Protein AF-A0A925ZEV7-F1 (afdb_monomer_lite)

Radius of gyration: 26.83 Å; chains: 1; bounding box: 79×44×38 Å

Sequence (111 aa):
MKKSLIVFIAAILIGISIFTVTTYNKSTSKANLVIKNTNKSNTPVNKSEEVKPNSIKTKAIDFKLKDLDGKEVSLSELKGKKVFLNFWATWCPPCRSEMPEIETLFQETKD

pLDDT: mean 79.68, std 19.59, range [37.03, 98.06]

Structure (mmCIF, N/CA/C/O backbone):
data_AF-A0A925ZEV7-F1
#
_entry.id   AF-A0A925ZEV7-F1
#
loop_
_atom_site.group_PDB
_atom_site.id
_atom_site.type_symbol
_atom_site.label_atom_id
_atom_site.label_alt_id
_atom_site.label_comp_id
_atom_site.label_asym_id
_atom_site.label_entity_id
_atom_site.label_seq_id
_atom_site.pdbx_PDB_ins_code
_atom_site.Cartn_x
_atom_site.Cartn_y
_atom_site.Cartn_z
_atom_site.occupancy
_atom_site.B_iso_or_equiv
_atom_site.auth_seq_id
_atom_site.auth_comp_id
_atom_site.auth_asym_id
_atom_site.auth_atom_id
_atom_site.pdbx_PDB_model_num
ATOM 1 N N . MET A 1 1 ? 60.946 -5.550 -19.070 1.00 62.16 1 MET A N 1
ATOM 2 C CA . MET A 1 1 ? 60.392 -5.501 -17.694 1.00 62.16 1 MET A CA 1
ATOM 3 C C . MET A 1 1 ? 58.998 -4.865 -17.630 1.00 62.16 1 MET A C 1
ATOM 5 O O . MET A 1 1 ? 58.078 -5.541 -17.200 1.00 62.16 1 MET A O 1
ATOM 9 N N . LYS A 1 2 ? 58.781 -3.641 -18.142 1.00 70.06 2 LYS A N 1
ATOM 10 C CA . LYS A 1 2 ? 57.471 -2.943 -18.093 1.00 70.06 2 LYS A CA 1
ATOM 11 C C . LYS A 1 2 ? 56.315 -3.652 -18.831 1.00 70.06 2 LYS A C 1
ATOM 13 O O . LYS A 1 2 ? 55.196 -3.655 -18.344 1.00 70.06 2 LYS A O 1
ATOM 18 N N . LYS A 1 3 ? 56.590 -4.306 -19.969 1.00 71.50 3 LYS A N 1
ATOM 19 C CA . LYS A 1 3 ? 55.573 -5.050 -20.744 1.00 71.50 3 LYS A CA 1
ATOM 20 C C . LYS A 1 3 ? 55.051 -6.293 -20.010 1.00 71.50 3 LYS A C 1
ATOM 22 O O . LYS A 1 3 ? 53.861 -6.558 -20.050 1.00 71.50 3 LYS A O 1
ATOM 27 N N . SER A 1 4 ? 55.928 -6.998 -19.290 1.00 73.88 4 SER A N 1
ATOM 28 C CA . SER A 1 4 ? 55.535 -8.148 -18.464 1.00 73.88 4 SER A CA 1
ATOM 29 C C . SER A 1 4 ? 54.655 -7.699 -17.290 1.00 73.88 4 SER A C 1
ATOM 31 O O . SER A 1 4 ? 53.609 -8.284 -17.044 1.00 73.88 4 SER A O 1
ATOM 33 N N . LEU A 1 5 ? 54.995 -6.567 -16.655 1.00 84.50 5 LEU A N 1
ATOM 34 C CA . LEU A 1 5 ? 54.198 -5.978 -15.573 1.00 84.50 5 LEU A CA 1
ATOM 35 C C . LEU A 1 5 ? 52.767 -5.607 -16.014 1.00 84.50 5 LEU A C 1
ATOM 37 O O . LEU A 1 5 ? 51.818 -5.873 -15.287 1.00 84.50 5 LEU A O 1
ATOM 41 N N . ILE A 1 6 ? 52.599 -5.049 -17.218 1.00 87.19 6 ILE A N 1
ATOM 42 C CA . ILE A 1 6 ? 51.275 -4.705 -17.769 1.00 87.19 6 ILE A CA 1
ATOM 43 C C . ILE A 1 6 ? 50.433 -5.966 -18.019 1.00 87.19 6 ILE A C 1
ATOM 45 O O . ILE A 1 6 ? 49.242 -5.975 -17.716 1.00 87.19 6 ILE A O 1
ATOM 49 N N . VAL A 1 7 ? 51.050 -7.044 -18.514 1.00 87.88 7 VAL A N 1
ATOM 50 C CA . VAL A 1 7 ? 50.363 -8.326 -18.743 1.00 87.88 7 VAL A CA 1
ATOM 51 C C . VAL A 1 7 ? 49.89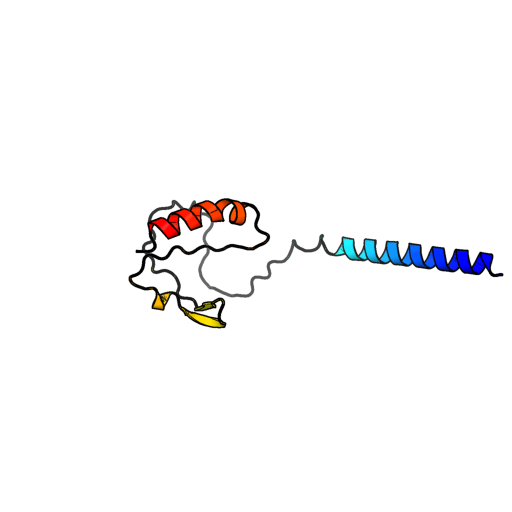7 -8.947 -17.423 1.00 87.88 7 VAL A C 1
ATOM 53 O O . VAL A 1 7 ? 48.764 -9.418 -17.341 1.00 87.88 7 VAL A O 1
ATOM 56 N N . PHE A 1 8 ? 50.712 -8.877 -16.367 1.00 92.19 8 PHE A N 1
ATOM 57 C CA . PHE A 1 8 ? 50.312 -9.351 -15.038 1.00 92.19 8 PHE A CA 1
ATOM 58 C C . PHE A 1 8 ? 49.166 -8.527 -14.436 1.00 92.19 8 PHE A C 1
ATOM 60 O O . PHE A 1 8 ? 48.220 -9.107 -13.909 1.00 92.19 8 PHE A O 1
ATOM 67 N N . ILE A 1 9 ? 49.195 -7.196 -14.555 1.00 90.88 9 ILE A N 1
ATOM 68 C CA . ILE A 1 9 ? 48.114 -6.329 -14.051 1.00 90.88 9 ILE A CA 1
ATOM 69 C C . ILE A 1 9 ? 46.801 -6.601 -14.799 1.00 90.88 9 ILE A C 1
ATOM 71 O O . ILE A 1 9 ? 45.752 -6.729 -14.168 1.00 90.88 9 ILE A O 1
ATOM 75 N N . ALA A 1 10 ? 46.848 -6.756 -16.126 1.00 91.00 10 ALA A N 1
ATOM 76 C CA . ALA A 1 10 ? 45.668 -7.086 -16.922 1.00 91.00 10 ALA A CA 1
ATOM 77 C C . ALA A 1 10 ? 45.079 -8.455 -16.538 1.00 91.00 10 ALA A C 1
ATOM 79 O O . ALA A 1 10 ? 43.868 -8.573 -16.362 1.00 91.00 10 ALA A O 1
ATOM 80 N N . ALA A 1 11 ? 45.923 -9.471 -16.330 1.00 92.31 11 ALA A N 1
ATOM 81 C CA . ALA A 1 11 ? 45.480 -10.795 -15.894 1.00 92.31 11 ALA A CA 1
ATOM 82 C C . ALA A 1 11 ? 44.826 -10.769 -14.501 1.00 92.31 11 ALA A C 1
ATOM 84 O O . ALA A 1 11 ? 43.809 -11.429 -14.287 1.00 92.31 11 ALA A O 1
ATOM 85 N N . ILE A 1 12 ? 45.360 -9.966 -13.573 1.00 93.88 12 ILE A N 1
ATOM 86 C CA . ILE A 1 12 ? 44.786 -9.789 -12.232 1.00 93.88 12 ILE A CA 1
ATOM 87 C C . ILE A 1 12 ? 43.414 -9.106 -12.311 1.00 93.88 12 ILE A C 1
ATOM 89 O O . ILE A 1 12 ? 42.472 -9.570 -11.675 1.00 93.88 12 ILE A O 1
ATOM 93 N N . LEU A 1 13 ? 43.258 -8.056 -13.124 1.00 93.50 13 LEU A N 1
ATOM 94 C CA . LEU A 1 13 ? 41.972 -7.362 -13.285 1.00 93.50 13 LEU A CA 1
ATOM 95 C C . LEU A 1 13 ? 40.900 -8.254 -13.925 1.00 93.50 13 LEU A C 1
ATOM 97 O O . LEU A 1 13 ? 39.752 -8.258 -13.478 1.00 93.50 13 LEU A O 1
ATOM 101 N N . ILE A 1 14 ? 41.277 -9.049 -14.928 1.00 94.25 14 ILE A N 1
ATOM 102 C CA . ILE A 1 14 ? 40.381 -10.029 -15.555 1.00 94.25 14 ILE A CA 1
ATOM 103 C C . ILE A 1 14 ? 39.991 -11.111 -14.537 1.00 94.25 14 ILE A C 1
ATOM 105 O O . ILE A 1 14 ? 38.813 -11.441 -14.418 1.00 94.25 14 ILE A O 1
ATOM 109 N N . GLY A 1 15 ? 40.946 -11.607 -13.746 1.00 92.19 15 GLY A N 1
ATOM 110 C CA . GLY A 1 15 ? 40.695 -12.586 -12.688 1.00 92.19 15 GLY A CA 1
ATOM 111 C C . GLY A 1 15 ? 39.761 -12.069 -11.592 1.00 92.19 15 GLY A C 1
ATOM 112 O O . GLY A 1 15 ? 38.834 -12.775 -11.204 1.00 92.19 15 GLY A O 1
ATOM 113 N N . ILE A 1 16 ? 39.946 -10.825 -11.136 1.00 91.94 16 ILE A N 1
ATOM 114 C CA . ILE A 1 16 ? 39.071 -10.188 -10.140 1.00 91.94 16 ILE A CA 1
ATOM 115 C C . ILE A 1 16 ? 37.659 -10.009 -10.705 1.00 91.94 16 ILE A C 1
ATOM 117 O O . ILE A 1 16 ? 36.701 -10.335 -10.014 1.00 91.94 16 ILE A O 1
ATOM 121 N N . SER A 1 17 ? 37.517 -9.563 -11.957 1.00 87.12 17 SER A N 1
ATOM 122 C CA . SER A 1 17 ? 36.210 -9.417 -12.616 1.00 87.12 17 SER A CA 1
ATOM 123 C C . SER A 1 17 ? 35.476 -10.758 -12.751 1.00 87.12 17 SER A C 1
ATOM 125 O O . SER A 1 17 ? 34.299 -10.875 -12.419 1.00 87.12 17 SER A O 1
ATOM 127 N N . ILE A 1 18 ? 36.180 -11.819 -13.154 1.00 88.44 18 ILE A N 1
ATOM 128 C CA . ILE A 1 18 ? 35.601 -13.167 -13.232 1.00 88.44 18 ILE A CA 1
ATOM 129 C C . ILE A 1 18 ? 35.229 -13.674 -11.831 1.00 88.44 18 ILE A C 1
ATOM 131 O O . ILE A 1 18 ? 34.159 -14.255 -11.645 1.00 88.44 18 ILE A O 1
ATOM 135 N N . PHE A 1 19 ? 36.069 -13.439 -10.823 1.00 89.06 19 PHE A N 1
ATOM 136 C CA . PHE A 1 19 ? 35.806 -13.857 -9.446 1.00 89.06 19 PHE A CA 1
ATOM 137 C C . PHE A 1 19 ? 34.605 -13.124 -8.833 1.00 89.06 19 PHE A C 1
ATOM 139 O O . PHE A 1 19 ? 33.751 -13.754 -8.210 1.00 89.06 19 PHE A O 1
ATOM 146 N N . THR A 1 20 ? 34.474 -11.813 -9.041 1.00 84.12 20 THR A N 1
ATOM 147 C CA . THR A 1 20 ? 33.316 -11.052 -8.551 1.00 84.12 20 THR A CA 1
ATOM 148 C C . THR A 1 20 ? 32.040 -11.465 -9.272 1.00 84.12 20 THR A C 1
ATOM 150 O O . THR A 1 20 ? 31.047 -11.706 -8.599 1.00 84.12 20 THR A O 1
ATOM 153 N N . VAL A 1 21 ? 32.058 -11.659 -10.595 1.00 82.69 21 VAL A N 1
ATOM 154 C CA . VAL A 1 21 ? 30.884 -12.115 -11.366 1.00 82.69 21 VAL A CA 1
ATOM 155 C C . VAL A 1 21 ? 30.458 -13.536 -10.974 1.00 82.69 21 VAL A C 1
ATOM 157 O O . VAL A 1 21 ? 29.271 -13.795 -10.773 1.00 82.69 21 VAL A O 1
ATOM 160 N N . THR A 1 22 ? 31.405 -14.463 -10.810 1.00 79.19 22 THR A N 1
ATOM 161 C CA . THR A 1 22 ? 31.105 -15.852 -10.405 1.00 79.19 22 THR A CA 1
ATOM 162 C C . THR A 1 22 ? 30.601 -15.950 -8.964 1.00 79.19 22 THR A C 1
ATOM 164 O O . THR A 1 22 ? 29.712 -16.757 -8.682 1.00 79.19 22 THR A O 1
ATOM 167 N N . THR A 1 23 ? 31.108 -15.118 -8.050 1.00 78.69 23 THR A N 1
ATOM 168 C CA . THR A 1 23 ? 30.607 -15.049 -6.666 1.00 78.69 23 THR A CA 1
ATOM 169 C C . THR A 1 23 ? 29.266 -14.321 -6.568 1.00 78.69 23 THR A C 1
ATOM 171 O O . THR A 1 23 ? 28.415 -14.761 -5.795 1.00 78.69 23 THR A O 1
ATOM 174 N N . TYR A 1 24 ? 29.015 -13.307 -7.404 1.00 73.31 24 TYR A N 1
ATOM 175 C CA . TYR A 1 24 ? 27.707 -12.649 -7.518 1.00 73.31 24 TYR A CA 1
ATOM 176 C C . TYR A 1 24 ? 26.620 -13.624 -7.983 1.00 73.31 24 TYR A C 1
ATOM 178 O O . TYR A 1 24 ? 25.568 -13.735 -7.352 1.00 73.31 24 TYR A O 1
ATOM 186 N N . ASN A 1 25 ? 26.888 -14.397 -9.042 1.00 63.62 25 ASN A N 1
ATOM 187 C CA . ASN A 1 25 ? 25.908 -15.340 -9.594 1.00 63.62 25 ASN A CA 1
ATOM 188 C C . ASN A 1 25 ? 25.601 -16.527 -8.665 1.00 63.62 25 ASN A C 1
ATOM 190 O O . ASN A 1 25 ? 24.577 -17.189 -8.821 1.00 63.62 25 ASN A O 1
ATOM 194 N N . LYS A 1 26 ? 26.450 -16.803 -7.667 1.00 52.41 26 LYS A N 1
ATOM 195 C CA . LYS A 1 26 ? 26.232 -17.891 -6.699 1.00 52.41 26 LYS A CA 1
ATOM 196 C C . LYS A 1 26 ? 25.131 -17.576 -5.670 1.00 52.41 26 LYS A C 1
ATOM 198 O O . LYS A 1 26 ? 24.685 -18.487 -4.971 1.00 52.41 26 LYS A O 1
ATOM 203 N N . SER A 1 27 ? 24.658 -16.327 -5.584 1.00 55.00 27 SER A N 1
ATOM 204 C CA . SER A 1 27 ? 23.714 -15.867 -4.550 1.00 55.00 27 SER A CA 1
ATOM 205 C C . SER A 1 27 ? 22.230 -15.853 -4.959 1.00 55.00 27 SER A C 1
ATOM 207 O O . SER A 1 27 ? 21.404 -15.338 -4.208 1.00 55.00 27 SER A O 1
ATOM 209 N N . THR A 1 28 ? 21.851 -16.443 -6.096 1.00 56.16 28 THR A N 1
ATOM 210 C CA . THR A 1 28 ? 20.438 -16.542 -6.530 1.00 56.16 28 THR A CA 1
ATOM 211 C C . THR A 1 28 ? 19.894 -17.976 -6.601 1.00 56.16 28 THR A C 1
ATOM 213 O O . THR A 1 28 ? 18.744 -18.170 -6.970 1.00 56.16 28 THR A O 1
ATOM 216 N N . SER A 1 29 ? 20.658 -18.997 -6.177 1.00 55.00 29 SER A N 1
ATOM 217 C CA . SER A 1 29 ? 20.226 -20.417 -6.209 1.00 55.00 29 SER A CA 1
ATOM 218 C C . SER A 1 29 ? 20.072 -21.101 -4.836 1.00 55.00 29 SER A C 1
ATOM 220 O O . SER A 1 29 ? 19.953 -22.321 -4.767 1.00 55.00 29 SER A O 1
ATOM 222 N N . LYS A 1 30 ? 20.042 -20.350 -3.723 1.00 51.59 30 LYS A N 1
ATOM 223 C CA . LYS A 1 30 ? 19.760 -20.889 -2.369 1.00 51.59 30 LYS A CA 1
ATOM 224 C C . LYS A 1 30 ? 18.551 -20.252 -1.670 1.00 51.59 30 LYS A C 1
ATOM 226 O O . LYS A 1 30 ? 18.488 -20.214 -0.448 1.00 51.59 30 LYS A O 1
ATOM 231 N N . ALA A 1 31 ? 17.566 -19.802 -2.441 1.00 55.62 31 ALA A N 1
ATOM 232 C CA . ALA A 1 31 ? 16.251 -19.424 -1.925 1.00 55.62 31 ALA A CA 1
ATOM 233 C C . ALA A 1 31 ? 15.186 -20.435 -2.380 1.00 55.62 31 ALA A C 1
ATOM 235 O O . ALA A 1 31 ? 14.217 -20.082 -3.035 1.00 55.62 31 ALA A O 1
ATOM 236 N N . ASN A 1 32 ? 15.408 -21.717 -2.090 1.00 54.84 32 ASN A N 1
ATOM 237 C CA . ASN A 1 32 ? 14.365 -22.735 -1.990 1.00 54.84 32 ASN A CA 1
ATOM 238 C C . ASN A 1 32 ? 14.954 -23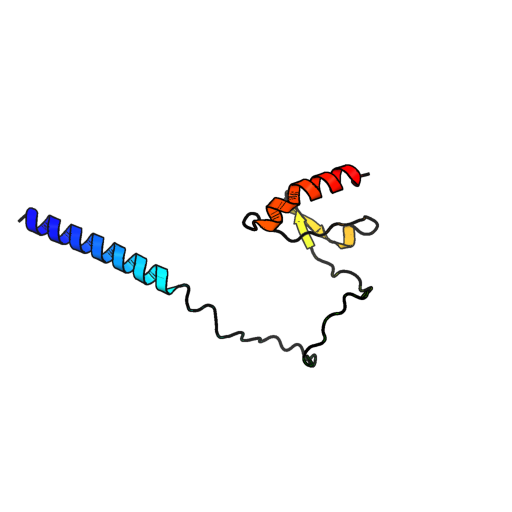.924 -1.228 1.00 54.84 32 ASN A C 1
ATOM 240 O O . ASN A 1 32 ? 16.057 -24.359 -1.542 1.00 54.84 32 ASN A O 1
ATOM 244 N N . LEU A 1 33 ? 14.204 -24.425 -0.243 1.00 53.53 33 LEU A N 1
ATOM 245 C CA . LEU A 1 33 ? 14.572 -25.373 0.823 1.00 53.53 33 LEU A CA 1
ATOM 246 C C . LEU A 1 33 ? 15.017 -24.706 2.135 1.00 53.53 33 LEU A C 1
ATOM 248 O O . LEU A 1 33 ? 16.193 -24.472 2.391 1.00 53.53 33 LEU A O 1
ATOM 252 N N . VAL A 1 34 ? 14.001 -24.463 2.968 1.00 47.53 34 VAL A N 1
ATOM 253 C CA . VAL A 1 34 ? 13.900 -24.663 4.429 1.00 47.53 34 VAL A CA 1
ATOM 254 C C . VAL A 1 34 ? 12.995 -23.560 4.990 1.00 47.53 34 VAL A C 1
ATOM 256 O O . VAL A 1 34 ? 13.431 -22.584 5.591 1.00 47.53 34 VAL A O 1
ATOM 259 N N . ILE A 1 35 ? 11.684 -23.746 4.814 1.00 47.22 35 ILE A N 1
ATOM 260 C CA . ILE A 1 35 ? 10.694 -23.198 5.743 1.00 47.22 35 ILE A CA 1
ATOM 261 C C . ILE A 1 35 ? 10.871 -23.987 7.051 1.00 47.22 35 ILE A C 1
ATOM 263 O O . ILE A 1 35 ? 10.277 -25.046 7.237 1.00 47.22 35 ILE A O 1
ATOM 267 N N . LYS A 1 36 ? 11.743 -23.523 7.954 1.00 53.47 36 LYS A N 1
ATOM 268 C CA . LYS A 1 36 ? 11.673 -23.901 9.373 1.00 53.47 36 LYS A CA 1
ATOM 269 C C . LYS A 1 36 ? 10.644 -22.979 10.023 1.00 53.47 36 LYS A C 1
ATOM 271 O O . LYS A 1 36 ? 10.985 -21.949 10.591 1.00 53.47 36 LYS A O 1
ATOM 276 N N . ASN A 1 37 ? 9.371 -23.353 9.914 1.00 47.91 37 ASN A N 1
ATOM 277 C CA . ASN A 1 37 ? 8.310 -22.771 10.729 1.00 47.91 37 ASN A CA 1
ATOM 278 C C . ASN A 1 37 ? 8.499 -23.227 12.181 1.00 47.91 37 ASN A C 1
ATOM 280 O O . ASN A 1 37 ? 7.983 -24.264 12.590 1.00 47.91 37 ASN A O 1
ATOM 284 N N . THR A 1 38 ? 9.224 -22.449 12.979 1.00 50.94 38 THR A N 1
ATOM 285 C CA . THR A 1 38 ? 9.115 -22.487 14.441 1.00 50.94 38 THR A CA 1
ATOM 286 C C . THR A 1 38 ? 8.269 -21.310 14.894 1.00 50.94 38 THR A C 1
ATOM 288 O O . THR A 1 38 ? 8.780 -20.330 15.415 1.00 50.94 38 THR A O 1
ATOM 291 N N . ASN A 1 39 ? 6.963 -21.422 14.673 1.00 48.81 39 ASN A N 1
ATOM 292 C CA . ASN A 1 39 ? 5.956 -20.832 15.541 1.00 48.81 39 ASN A CA 1
ATOM 293 C C . ASN A 1 39 ? 4.838 -21.859 15.655 1.00 48.81 39 ASN A C 1
ATOM 295 O O . ASN A 1 39 ? 4.039 -22.067 14.746 1.00 48.81 39 ASN A O 1
ATOM 299 N N . LYS A 1 40 ? 4.867 -22.553 16.788 1.00 47.59 40 LYS A N 1
ATOM 300 C CA . LYS A 1 40 ? 3.839 -23.446 17.301 1.00 47.59 40 LYS A CA 1
ATOM 301 C C . LYS A 1 40 ? 2.542 -22.648 17.481 1.00 47.59 40 LYS A C 1
ATOM 303 O O . LYS A 1 40 ? 2.233 -22.203 18.578 1.00 47.59 40 LYS A O 1
ATOM 308 N N . SER A 1 41 ? 1.797 -22.451 16.397 1.00 40.53 41 SER A N 1
ATOM 309 C CA . SER A 1 41 ? 0.354 -22.260 16.469 1.00 40.53 41 SER A CA 1
ATOM 310 C C . SER A 1 41 ? -0.248 -23.655 16.435 1.00 40.53 41 SER A C 1
ATOM 312 O O . SER A 1 41 ? -0.275 -24.308 15.393 1.00 40.53 41 SER A O 1
ATOM 314 N N . ASN A 1 42 ? -0.659 -24.154 17.598 1.00 46.69 42 ASN A N 1
ATOM 315 C CA . ASN A 1 42 ? -1.484 -25.351 17.680 1.00 46.69 42 ASN A CA 1
ATOM 316 C C . ASN A 1 42 ? -2.873 -24.998 17.134 1.00 46.69 42 ASN A C 1
ATOM 318 O O . ASN A 1 42 ? -3.795 -24.726 17.893 1.00 46.69 42 ASN A O 1
ATOM 322 N N . THR A 1 43 ? -3.002 -24.965 15.815 1.00 37.03 43 THR A N 1
ATOM 323 C CA . THR A 1 43 ? -4.287 -25.022 15.122 1.00 37.03 43 THR A CA 1
ATOM 324 C C . THR A 1 43 ? -4.142 -26.120 14.073 1.00 37.03 43 THR A C 1
ATOM 326 O O . THR A 1 43 ? -3.200 -26.056 13.280 1.00 37.03 43 THR A O 1
ATOM 329 N N . PRO A 1 44 ? -4.984 -27.168 14.081 1.00 39.84 44 PRO A N 1
ATOM 330 C CA . PRO A 1 44 ? -4.874 -28.250 13.116 1.00 39.84 44 PRO A CA 1
ATOM 331 C C . PRO A 1 44 ? -5.247 -27.700 11.736 1.00 39.84 44 PRO A C 1
ATOM 333 O O . PRO A 1 44 ? -6.418 -27.503 11.425 1.00 39.84 44 PRO A O 1
ATOM 336 N N . VAL A 1 45 ? -4.240 -27.405 10.913 1.00 38.69 45 VAL A N 1
ATOM 337 C CA . VAL A 1 45 ? -4.433 -27.045 9.506 1.00 38.69 45 VAL A CA 1
ATOM 338 C C . VAL A 1 45 ? -4.751 -28.332 8.749 1.00 38.69 45 VAL A C 1
ATOM 340 O O . VAL A 1 45 ? -3.859 -29.033 8.270 1.00 38.69 45 VAL A O 1
ATOM 343 N N . ASN A 1 46 ? -6.040 -28.664 8.678 1.00 47.38 46 ASN A N 1
ATOM 344 C CA . ASN A 1 46 ? -6.547 -29.661 7.748 1.00 47.38 46 ASN A CA 1
ATOM 345 C C . ASN A 1 46 ? -6.578 -29.060 6.336 1.00 47.38 46 ASN A C 1
ATOM 347 O O . ASN A 1 46 ? -7.303 -28.118 6.042 1.00 47.38 46 ASN A O 1
ATOM 351 N N . LYS A 1 47 ? -5.702 -29.619 5.503 1.00 50.97 47 LYS A N 1
ATOM 352 C CA . LYS A 1 47 ? -5.735 -29.772 4.043 1.00 50.97 47 LYS A CA 1
ATOM 353 C C . LYS A 1 47 ? -6.947 -29.157 3.304 1.00 50.97 47 LYS A C 1
ATOM 355 O O . LYS A 1 47 ? -8.039 -29.702 3.355 1.00 50.97 47 LYS A O 1
ATOM 360 N N . SER A 1 48 ? -6.651 -28.106 2.529 1.00 65.81 48 SER A N 1
ATOM 361 C CA . SER A 1 48 ? -7.338 -27.642 1.307 1.00 65.81 48 SER A CA 1
ATOM 362 C C . SER A 1 48 ? -8.870 -27.592 1.326 1.00 65.81 48 SER A C 1
ATOM 364 O O . SER A 1 48 ? -9.528 -28.553 0.934 1.00 65.81 48 SER A O 1
ATOM 366 N N . GLU A 1 49 ? -9.404 -26.403 1.601 1.00 50.69 49 GLU A N 1
ATOM 367 C CA . GLU A 1 49 ? -10.705 -25.980 1.087 1.00 50.69 49 GLU A CA 1
ATOM 368 C C . GLU A 1 49 ? -10.491 -24.815 0.117 1.00 50.69 49 GLU A C 1
ATOM 370 O O . GLU A 1 49 ? -9.837 -23.817 0.424 1.00 50.69 49 GLU A O 1
ATOM 375 N N . GLU A 1 50 ? -11.011 -24.991 -1.091 1.00 47.47 50 GLU A N 1
ATOM 376 C CA . GLU A 1 50 ? -11.218 -23.952 -2.087 1.00 47.47 50 GLU A CA 1
ATOM 377 C C . GLU A 1 50 ? -12.003 -22.807 -1.429 1.00 47.47 50 GLU A C 1
ATOM 379 O O . GLU A 1 50 ? -13.172 -22.964 -1.068 1.00 47.47 50 GLU A O 1
ATOM 384 N N . VAL A 1 51 ? -11.340 -21.670 -1.193 1.00 53.56 51 VAL A N 1
ATOM 385 C CA . VAL A 1 51 ? -11.953 -20.506 -0.543 1.00 53.56 51 VAL A CA 1
ATOM 386 C C . VAL A 1 51 ? -12.997 -19.931 -1.494 1.00 53.56 51 VAL A C 1
ATOM 388 O O . VAL A 1 51 ? -12.705 -19.077 -2.329 1.00 53.56 51 VAL A O 1
ATOM 391 N N . LYS A 1 52 ? -14.239 -20.404 -1.376 1.00 51.19 52 LYS A N 1
ATOM 392 C CA . LYS A 1 52 ? -15.393 -19.726 -1.964 1.00 51.19 52 LYS A CA 1
ATOM 393 C C . LYS A 1 52 ? -15.424 -18.313 -1.373 1.00 51.19 52 LYS A C 1
ATOM 395 O O . LYS A 1 52 ? -15.427 -18.192 -0.145 1.00 51.19 52 LYS A O 1
ATOM 400 N N . PRO A 1 53 ? -15.454 -17.248 -2.191 1.00 55.47 53 PRO A N 1
ATOM 401 C CA . PRO A 1 53 ? -15.447 -15.868 -1.718 1.00 55.47 53 PRO A CA 1
ATOM 402 C C . PRO A 1 53 ? -16.839 -15.503 -1.186 1.00 55.47 53 PRO A C 1
ATOM 404 O O . PRO A 1 53 ? -17.512 -14.626 -1.710 1.00 55.47 53 PRO A O 1
ATOM 407 N N . ASN A 1 54 ? -17.320 -16.219 -0.172 1.00 55.28 54 ASN A N 1
ATOM 408 C CA . ASN A 1 54 ? -18.593 -15.945 0.467 1.00 55.28 54 ASN A CA 1
ATOM 409 C C . ASN A 1 54 ? -18.352 -15.443 1.892 1.00 55.28 54 ASN A C 1
ATOM 411 O O . ASN A 1 54 ? -18.236 -16.207 2.847 1.00 55.28 54 ASN A O 1
ATOM 415 N N . SER A 1 55 ? -18.260 -14.115 1.981 1.00 59.09 55 SER A N 1
ATOM 416 C CA . SER A 1 55 ? -18.724 -13.294 3.104 1.00 59.09 55 SER A CA 1
ATOM 417 C C . SER A 1 55 ? -18.351 -13.762 4.512 1.00 59.09 55 SER A C 1
ATOM 419 O O . SER A 1 55 ? -19.213 -13.941 5.375 1.00 59.09 55 SER A O 1
ATOM 421 N N . ILE A 1 56 ? -17.058 -13.855 4.795 1.00 62.41 56 ILE A N 1
ATOM 422 C CA . ILE A 1 56 ? -16.598 -13.781 6.179 1.00 62.41 56 ILE A CA 1
ATOM 423 C C . ILE A 1 56 ? -16.782 -12.318 6.626 1.00 62.41 56 ILE A C 1
ATOM 425 O O . ILE A 1 56 ? -15.940 -11.463 6.357 1.00 62.41 56 ILE A O 1
ATOM 429 N N . LYS A 1 57 ? -17.914 -12.001 7.280 1.00 70.12 57 LYS A N 1
ATOM 430 C CA . LYS A 1 57 ? -18.119 -10.728 8.005 1.00 70.12 57 LYS A CA 1
ATOM 431 C C . LYS A 1 57 ? -17.281 -10.728 9.286 1.00 70.12 57 LYS A C 1
ATOM 433 O O . LYS A 1 57 ? -17.809 -10.666 10.394 1.00 70.12 57 LYS A O 1
ATOM 438 N N . THR A 1 58 ? -15.970 -10.820 9.143 1.00 82.12 58 THR A N 1
ATOM 439 C CA . THR A 1 58 ? -15.047 -10.663 10.263 1.00 82.12 58 THR A CA 1
ATOM 440 C C . THR A 1 58 ? -14.461 -9.268 10.200 1.00 82.12 58 THR A C 1
ATOM 442 O O . THR A 1 58 ? -14.102 -8.766 9.137 1.00 82.12 58 THR A O 1
ATOM 445 N N . LYS A 1 59 ? -14.414 -8.616 11.3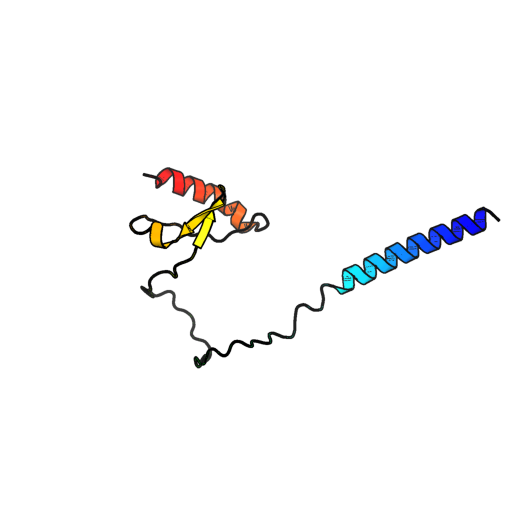62 1.00 87.12 59 LYS A N 1
ATOM 446 C CA . LYS A 1 59 ? -13.800 -7.301 11.514 1.00 87.12 59 LYS A CA 1
ATOM 447 C C . LYS A 1 59 ? -12.364 -7.349 10.978 1.00 87.12 59 LYS A C 1
ATOM 449 O O . LYS A 1 59 ? -11.618 -8.260 11.332 1.00 87.12 59 LYS A O 1
ATOM 454 N N . ALA A 1 60 ? -11.985 -6.359 10.170 1.00 90.31 60 ALA A N 1
ATOM 455 C CA . ALA A 1 60 ? -10.607 -6.207 9.719 1.00 90.31 60 ALA A CA 1
ATOM 456 C C . ALA A 1 60 ? -9.648 -6.119 10.920 1.00 90.31 60 ALA A C 1
ATOM 458 O O . ALA A 1 60 ? -9.976 -5.514 11.948 1.00 90.31 60 ALA A O 1
ATOM 459 N N . ILE A 1 61 ? -8.477 -6.745 10.784 1.00 93.50 61 ILE A N 1
ATOM 460 C CA . ILE A 1 61 ? -7.420 -6.702 11.797 1.00 93.50 61 ILE A CA 1
ATOM 461 C C . ILE A 1 61 ? -6.937 -5.259 11.924 1.00 93.50 61 ILE A C 1
ATOM 463 O O . ILE A 1 61 ? -6.675 -4.600 10.920 1.00 93.50 61 ILE A O 1
ATOM 467 N N . ASP A 1 62 ? -6.831 -4.780 13.161 1.00 95.81 62 ASP A N 1
ATOM 468 C CA . ASP A 1 62 ? -6.299 -3.449 13.424 1.00 95.81 62 ASP A CA 1
ATOM 469 C C . ASP A 1 62 ? -4.776 -3.453 13.291 1.00 95.81 62 ASP A C 1
ATOM 471 O O . ASP A 1 62 ? -4.102 -4.386 13.734 1.00 95.81 62 ASP A O 1
ATOM 475 N N . PHE A 1 63 ? -4.237 -2.403 12.689 1.00 95.62 63 PHE A N 1
ATOM 476 C CA . PHE A 1 63 ? -2.805 -2.212 12.509 1.00 95.62 63 PHE A CA 1
ATOM 477 C C . PHE A 1 63 ? -2.470 -0.728 12.600 1.00 95.62 63 PHE A C 1
ATOM 479 O O . PHE A 1 63 ? -3.340 0.129 12.439 1.00 95.62 63 PHE A O 1
ATOM 486 N N . LYS A 1 64 ? -1.193 -0.442 12.850 1.00 97.62 64 LYS A N 1
ATOM 487 C CA . LYS A 1 64 ? -0.646 0.910 12.925 1.00 97.62 64 LYS A CA 1
ATOM 488 C C . LYS A 1 64 ? 0.466 1.072 11.906 1.00 97.62 64 LYS A C 1
ATOM 490 O O . LYS A 1 64 ? 1.341 0.211 11.821 1.00 97.62 64 LYS A O 1
ATOM 495 N N . LEU A 1 65 ? 0.431 2.164 11.156 1.00 97.00 65 LEU A N 1
ATOM 496 C CA . LEU A 1 65 ? 1.463 2.534 10.192 1.00 97.00 65 LEU A CA 1
ATOM 497 C C . LEU A 1 65 ? 1.841 3.999 10.373 1.00 97.00 65 LEU A C 1
ATOM 499 O O . LEU A 1 65 ? 1.097 4.775 10.970 1.00 97.00 65 LEU A O 1
ATOM 503 N N . LYS A 1 66 ? 3.012 4.363 9.854 1.00 97.94 66 LYS A N 1
ATOM 504 C CA . LYS A 1 66 ? 3.399 5.764 9.712 1.00 97.94 66 LYS A CA 1
ATOM 505 C C . LYS A 1 66 ? 2.902 6.287 8.373 1.00 97.94 66 LYS A C 1
ATOM 507 O O . LYS A 1 66 ? 3.065 5.602 7.362 1.00 97.94 66 LYS A O 1
ATOM 512 N N . ASP A 1 67 ? 2.309 7.472 8.383 1.00 96.25 67 ASP A N 1
ATOM 513 C CA . ASP A 1 67 ? 2.009 8.210 7.160 1.00 96.25 67 ASP A CA 1
ATOM 514 C C . ASP A 1 67 ? 3.267 8.889 6.584 1.00 96.25 67 ASP A C 1
ATOM 516 O O . ASP A 1 67 ? 4.390 8.677 7.056 1.00 96.25 67 ASP A O 1
ATOM 520 N N . LEU A 1 68 ? 3.076 9.688 5.530 1.00 96.44 68 LEU A N 1
ATOM 521 C CA . LEU A 1 68 ? 4.162 10.391 4.842 1.00 96.44 68 LEU A CA 1
ATOM 522 C C . LEU A 1 68 ? 4.816 11.485 5.702 1.00 96.44 68 LEU A C 1
ATOM 524 O O . LEU A 1 68 ? 5.979 11.808 5.468 1.00 96.44 68 LEU 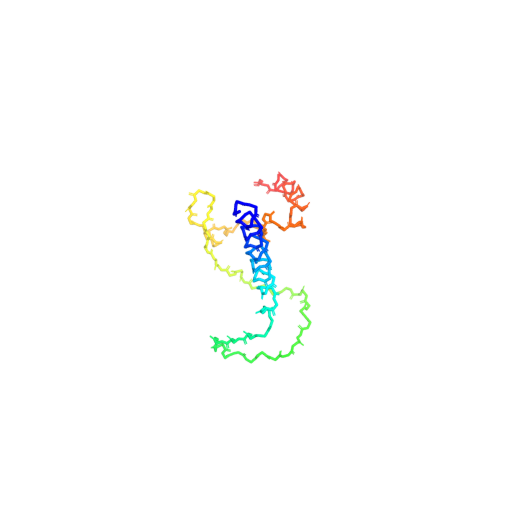A O 1
ATOM 528 N N . ASP A 1 69 ? 4.117 11.993 6.718 1.00 97.94 69 ASP A N 1
ATOM 529 C CA . ASP A 1 69 ? 4.622 12.989 7.670 1.00 97.94 69 ASP A CA 1
ATOM 530 C C . ASP A 1 69 ? 5.266 12.330 8.908 1.00 97.94 69 ASP A C 1
ATOM 532 O O . ASP A 1 69 ? 5.772 13.003 9.810 1.00 97.94 69 ASP A O 1
ATOM 53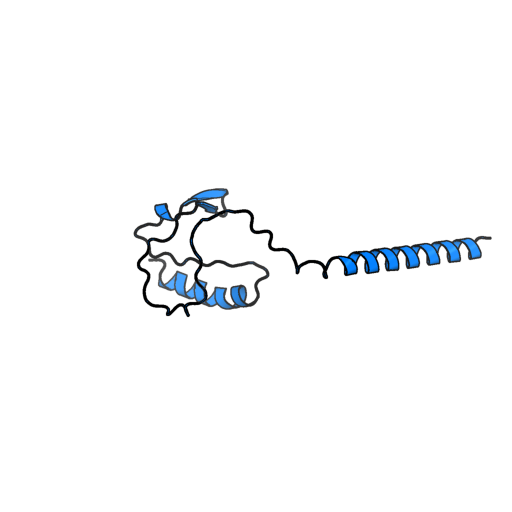6 N N . GLY A 1 70 ? 5.275 10.993 8.967 1.00 97.50 70 GLY A N 1
ATOM 537 C CA . GLY A 1 70 ? 5.832 10.209 10.065 1.00 97.50 70 GLY A CA 1
ATOM 538 C C . GLY A 1 70 ? 4.907 10.072 11.275 1.00 97.50 70 GLY A C 1
ATOM 539 O O . GLY A 1 70 ? 5.325 9.495 12.288 1.00 97.50 70 GLY A O 1
ATOM 540 N N . LYS A 1 71 ? 3.663 10.554 11.186 1.00 97.81 71 LYS A N 1
ATOM 541 C CA . LYS A 1 71 ? 2.649 10.396 12.229 1.00 97.81 71 LYS A CA 1
ATOM 542 C C . LYS A 1 71 ? 2.126 8.960 12.221 1.00 97.81 71 LYS A C 1
ATOM 544 O O . LYS A 1 71 ? 1.920 8.351 11.176 1.00 97.81 71 LYS A O 1
ATOM 549 N N . GLU A 1 72 ? 1.911 8.410 13.413 1.00 98.06 72 GLU A N 1
ATOM 550 C CA . GLU A 1 72 ? 1.287 7.097 13.572 1.00 98.06 72 GLU A CA 1
ATOM 551 C C . GLU A 1 72 ? -0.229 7.191 13.342 1.00 98.06 72 GLU A C 1
ATOM 553 O O . GLU A 1 72 ? -0.897 8.039 13.935 1.00 98.06 72 GLU A O 1
ATOM 558 N N . VAL A 1 73 ? -0.759 6.309 12.492 1.00 96.81 73 VAL A N 1
ATOM 559 C CA . VAL A 1 73 ? -2.183 6.198 12.153 1.00 96.81 73 VAL A CA 1
ATOM 560 C C . VAL A 1 73 ? -2.618 4.743 12.314 1.00 96.81 73 VAL A C 1
ATOM 562 O O . VAL A 1 73 ? -1.953 3.832 11.808 1.00 96.81 73 VAL A O 1
ATOM 565 N N . SER A 1 74 ? -3.735 4.509 13.007 1.00 97.50 74 SER A N 1
ATOM 566 C CA . SER A 1 74 ? -4.350 3.180 13.131 1.00 97.50 74 SER A CA 1
ATOM 567 C C . SER A 1 74 ? -5.569 2.994 12.224 1.00 97.50 74 SER A C 1
ATOM 569 O O . SER A 1 74 ? -6.305 3.940 11.942 1.00 97.50 74 SER A O 1
ATOM 571 N N . LEU A 1 75 ? -5.843 1.755 11.800 1.00 95.94 75 LEU A N 1
ATOM 572 C CA . LEU A 1 75 ? -7.056 1.449 11.028 1.00 95.94 75 LEU A CA 1
ATOM 573 C C . LEU A 1 75 ? -8.329 1.757 11.836 1.00 95.94 75 LEU A C 1
ATOM 575 O O . LEU A 1 75 ? -9.324 2.228 11.283 1.00 95.94 75 LEU A O 1
ATOM 579 N N . SER A 1 76 ? -8.308 1.525 13.151 1.00 95.94 76 SER A N 1
ATOM 580 C CA . SER A 1 76 ? -9.432 1.839 14.042 1.00 95.94 76 SER A CA 1
ATOM 581 C C . SER A 1 76 ? -9.823 3.322 14.071 1.00 95.94 76 SER A C 1
ATOM 583 O O . SER A 1 76 ? -11.000 3.604 14.304 1.00 95.94 76 SER A O 1
ATOM 585 N N . GLU A 1 77 ? -8.896 4.253 13.823 1.00 96.62 77 GLU A N 1
ATOM 586 C CA . GLU A 1 77 ? -9.188 5.696 13.734 1.00 96.62 77 GLU A CA 1
ATOM 587 C C . GLU A 1 77 ? -10.050 6.050 12.514 1.00 96.62 77 GLU A C 1
ATOM 589 O O . GLU A 1 77 ? -10.772 7.044 12.536 1.00 96.62 77 GLU A O 1
ATOM 594 N N . LEU A 1 78 ? -10.024 5.222 11.464 1.00 94.06 78 LEU A N 1
ATOM 595 C CA . LEU A 1 78 ? -10.770 5.440 10.219 1.00 94.06 78 LEU A CA 1
ATOM 596 C C . LEU A 1 78 ? -12.185 4.838 10.242 1.00 94.06 78 LEU A C 1
ATOM 598 O O . LEU A 1 78 ? -12.882 4.831 9.225 1.00 94.06 78 LEU A O 1
ATOM 602 N N . LYS A 1 79 ? -12.643 4.320 11.388 1.00 93.38 79 LYS A N 1
ATOM 603 C CA . LYS A 1 79 ? -13.995 3.757 11.510 1.00 93.38 79 LYS A CA 1
ATOM 604 C C . LYS A 1 79 ? -15.072 4.785 11.167 1.00 93.38 79 LYS A C 1
ATOM 606 O O . LYS A 1 79 ? -14.999 5.946 11.547 1.00 93.38 79 LYS A O 1
ATOM 611 N N . GLY A 1 80 ? -16.109 4.313 10.478 1.00 92.31 80 GLY A N 1
ATOM 612 C CA . GLY A 1 80 ? -17.203 5.156 9.991 1.00 92.31 80 GLY A CA 1
ATOM 613 C C . GLY A 1 80 ? -16.923 5.804 8.633 1.00 92.31 80 GLY A C 1
ATOM 614 O O . GLY A 1 80 ? -17.853 6.320 8.023 1.00 92.31 80 GLY A O 1
ATOM 615 N N . LYS A 1 81 ? -15.688 5.725 8.120 1.00 91.25 81 LYS A N 1
ATOM 616 C CA . LYS A 1 81 ? -15.344 6.113 6.748 1.00 91.25 81 LYS A CA 1
ATOM 617 C C . LYS A 1 81 ? -15.322 4.887 5.835 1.00 91.25 81 LYS A C 1
ATOM 619 O O . LYS A 1 81 ? -15.025 3.774 6.275 1.00 91.25 81 LYS A O 1
ATOM 624 N N . LYS A 1 82 ? -15.615 5.093 4.549 1.00 91.38 82 LYS A N 1
ATOM 625 C CA . LYS A 1 82 ? -15.299 4.106 3.509 1.00 91.38 82 LYS A CA 1
ATOM 626 C C . LYS A 1 82 ? -13.780 4.109 3.328 1.00 91.38 82 LYS A C 1
ATOM 628 O O . LYS A 1 82 ? -13.203 5.163 3.088 1.00 91.38 82 LYS A O 1
ATOM 633 N N . VAL A 1 83 ? -13.140 2.951 3.487 1.00 92.19 83 VAL A N 1
ATOM 634 C CA . VAL A 1 83 ? -11.680 2.812 3.387 1.00 92.19 83 VAL A CA 1
ATOM 635 C C . VAL A 1 83 ? -11.351 1.868 2.241 1.00 92.19 83 VAL A C 1
ATOM 637 O O . VAL A 1 83 ? -11.735 0.700 2.268 1.00 92.19 83 VAL A O 1
ATOM 640 N N . PHE A 1 84 ? -10.621 2.376 1.252 1.00 93.19 84 PHE A N 1
ATOM 641 C CA . PHE A 1 84 ? -9.997 1.569 0.212 1.00 93.19 84 PHE A CA 1
ATOM 642 C C . PHE A 1 84 ? -8.565 1.231 0.646 1.00 93.19 84 PHE A C 1
ATOM 644 O O . PHE A 1 84 ? -7.705 2.107 0.703 1.00 93.19 84 PHE A O 1
ATOM 651 N N . LEU A 1 85 ? -8.324 -0.027 1.024 1.00 92.94 85 LEU A N 1
ATOM 652 C CA . LEU A 1 85 ? -7.015 -0.495 1.482 1.00 92.94 85 LEU A CA 1
ATOM 653 C C . LEU A 1 85 ? -6.271 -1.172 0.331 1.00 92.94 85 LEU A C 1
ATOM 655 O O . LEU A 1 85 ? -6.681 -2.236 -0.128 1.00 92.94 85 LEU A O 1
ATOM 659 N N . ASN A 1 86 ? -5.161 -0.572 -0.090 1.00 93.75 86 ASN A N 1
ATOM 660 C CA . ASN A 1 86 ? -4.332 -1.069 -1.179 1.00 93.75 86 ASN A CA 1
ATOM 661 C C . ASN A 1 86 ? -2.902 -1.363 -0.697 1.00 93.75 86 ASN A C 1
ATOM 663 O O . ASN A 1 86 ? -2.247 -0.493 -0.121 1.00 93.75 86 ASN A O 1
ATOM 667 N N . PHE A 1 87 ? -2.404 -2.570 -0.967 1.00 94.50 87 PHE A N 1
ATOM 668 C CA . PHE A 1 87 ? -1.018 -2.961 -0.701 1.00 94.50 87 PHE A CA 1
ATOM 669 C C . PHE A 1 87 ? -0.236 -2.959 -2.012 1.00 94.50 87 PHE A C 1
ATOM 671 O O . PHE A 1 87 ? -0.489 -3.781 -2.889 1.00 94.50 87 PHE A O 1
ATOM 678 N N . TRP A 1 88 ? 0.731 -2.053 -2.145 1.00 96.50 88 TRP A N 1
ATOM 679 C CA . TRP A 1 88 ? 1.451 -1.842 -3.399 1.00 96.50 88 TRP A CA 1
ATOM 680 C C . TRP A 1 88 ? 2.932 -1.531 -3.168 1.00 96.50 88 TRP A C 1
ATOM 682 O O . TRP A 1 88 ? 3.380 -1.320 -2.041 1.00 96.50 88 TRP A O 1
ATOM 692 N N . ALA A 1 89 ? 3.701 -1.505 -4.257 1.00 96.25 89 ALA A N 1
ATOM 693 C CA . ALA A 1 89 ? 5.109 -1.131 -4.238 1.00 96.25 89 ALA A CA 1
ATOM 694 C C . ALA A 1 89 ? 5.504 -0.367 -5.507 1.00 96.25 89 ALA A C 1
ATOM 696 O O . ALA A 1 89 ? 4.957 -0.600 -6.585 1.00 96.25 89 ALA A O 1
ATOM 697 N N . THR A 1 90 ? 6.517 0.495 -5.406 1.00 95.62 90 THR A N 1
ATOM 698 C CA . THR A 1 90 ? 7.007 1.330 -6.522 1.00 95.62 90 THR A CA 1
ATOM 699 C C . THR A 1 90 ? 7.581 0.523 -7.687 1.00 95.62 90 THR A C 1
ATOM 701 O O . THR A 1 90 ? 7.564 0.972 -8.832 1.00 95.62 90 THR A O 1
ATOM 704 N N . TRP A 1 91 ? 8.072 -0.681 -7.412 1.00 96.62 91 TRP A N 1
ATOM 705 C CA . TRP A 1 91 ? 8.622 -1.603 -8.401 1.00 96.62 91 TRP A CA 1
ATOM 706 C C . TRP A 1 91 ? 7.591 -2.599 -8.938 1.00 96.62 91 TRP A C 1
ATOM 708 O O . TRP A 1 91 ? 7.946 -3.388 -9.805 1.00 96.62 91 TRP A O 1
ATOM 718 N N . CYS A 1 92 ? 6.344 -2.582 -8.452 1.00 97.25 92 CYS A N 1
ATOM 719 C CA . CYS A 1 92 ? 5.274 -3.471 -8.904 1.00 97.25 92 CYS A CA 1
ATOM 720 C C . CYS A 1 92 ? 4.632 -2.919 -10.192 1.00 97.25 92 CYS A C 1
ATOM 722 O O . CYS A 1 92 ? 3.881 -1.941 -10.116 1.00 97.25 92 CYS A O 1
ATOM 724 N N . PRO A 1 93 ? 4.873 -3.513 -11.379 1.00 96.50 93 PRO A N 1
ATOM 725 C CA . PRO A 1 93 ? 4.334 -2.981 -12.627 1.00 96.50 93 PRO A CA 1
ATOM 726 C C . PRO A 1 93 ? 2.797 -2.938 -12.699 1.00 96.50 93 PRO A C 1
ATOM 728 O O . PRO A 1 93 ? 2.301 -1.869 -13.054 1.00 96.50 93 PRO A O 1
ATOM 731 N N . PRO A 1 94 ? 2.041 -4.001 -12.332 1.00 96.38 94 PRO A N 1
ATOM 732 C CA . PRO A 1 94 ? 0.580 -3.951 -12.401 1.00 96.38 94 PRO A CA 1
ATOM 733 C C . PRO A 1 94 ? -0.005 -2.938 -11.410 1.00 96.38 94 PRO A C 1
ATOM 735 O O . PRO A 1 94 ? -0.893 -2.171 -11.763 1.00 96.38 94 PRO A O 1
ATOM 738 N N . CYS A 1 95 ? 0.580 -2.821 -10.213 1.00 97.31 95 CYS A N 1
ATOM 739 C CA . CYS A 1 95 ? 0.149 -1.825 -9.238 1.00 97.31 95 CYS A CA 1
ATOM 740 C C . CYS A 1 95 ? 0.236 -0.401 -9.809 1.00 97.31 95 CYS A C 1
ATOM 742 O O . CYS A 1 95 ? -0.669 0.399 -9.615 1.00 97.31 95 CYS A O 1
ATOM 744 N N . ARG A 1 96 ? 1.316 -0.073 -10.537 1.00 96.50 96 ARG A N 1
ATOM 745 C CA . ARG A 1 96 ? 1.465 1.251 -11.166 1.00 96.50 96 ARG A CA 1
ATOM 746 C C . ARG A 1 96 ? 0.469 1.486 -12.296 1.00 96.50 96 ARG A C 1
ATOM 748 O O . ARG A 1 96 ? 0.055 2.627 -12.467 1.00 96.50 96 ARG A O 1
ATOM 755 N N . SER A 1 97 ? 0.124 0.457 -13.074 1.00 97.38 97 SER A N 1
ATOM 756 C CA . SER A 1 97 ? -0.862 0.613 -14.151 1.00 97.38 97 SER A CA 1
ATOM 757 C C . SER A 1 97 ? -2.272 0.875 -13.626 1.00 97.38 97 SER A C 1
ATOM 759 O O . SER A 1 97 ? -3.041 1.515 -14.327 1.00 97.38 97 SER A O 1
ATOM 761 N N . GLU A 1 98 ? -2.589 0.446 -12.402 1.00 97.38 98 GLU A N 1
ATOM 762 C CA . GLU A 1 98 ? -3.904 0.644 -11.770 1.00 97.38 98 GLU A CA 1
ATOM 763 C C . GLU A 1 98 ? -4.056 2.015 -11.079 1.00 97.38 98 GLU A C 1
ATOM 765 O O . GLU A 1 98 ? -5.171 2.490 -10.871 1.00 97.38 98 GLU A O 1
ATOM 770 N N . MET A 1 99 ? -2.951 2.695 -10.739 1.00 96.69 99 MET A N 1
ATOM 771 C CA . MET A 1 99 ? -2.983 3.978 -10.012 1.00 96.69 99 MET A CA 1
ATOM 772 C C . MET A 1 99 ? -3.843 5.078 -10.668 1.00 96.69 99 MET A C 1
ATOM 774 O O . MET A 1 99 ? -4.541 5.767 -9.925 1.00 96.69 99 MET A O 1
ATOM 778 N N . PRO A 1 100 ? -3.843 5.275 -12.005 1.00 96.88 100 PRO A N 1
ATOM 779 C CA . PRO A 1 100 ? -4.661 6.318 -12.635 1.00 96.88 100 PRO A CA 1
ATOM 780 C C . PRO A 1 100 ? -6.169 6.127 -12.419 1.00 96.88 100 PRO A C 1
ATOM 782 O O . PRO A 1 100 ? -6.911 7.095 -12.245 1.00 96.88 100 PRO A O 1
ATOM 785 N N . GLU A 1 101 ? -6.625 4.877 -12.410 1.00 96.81 101 GLU A N 1
ATOM 786 C CA . GLU A 1 101 ? -8.032 4.543 -12.185 1.00 96.81 101 GLU A CA 1
ATOM 787 C C . GLU A 1 101 ? -8.407 4.728 -10.712 1.00 96.81 101 GLU A C 1
ATOM 789 O O . GLU A 1 101 ? -9.460 5.285 -10.405 1.00 96.81 101 GLU A O 1
ATOM 794 N N . ILE A 1 102 ? -7.514 4.344 -9.795 1.00 96.56 102 ILE A N 1
ATOM 795 C CA . ILE A 1 102 ? -7.692 4.568 -8.353 1.00 96.56 102 ILE A CA 1
ATOM 796 C C . ILE A 1 102 ? -7.773 6.067 -8.036 1.00 96.56 102 ILE A C 1
ATOM 798 O O . ILE A 1 102 ? -8.609 6.474 -7.231 1.00 96.56 102 ILE A O 1
ATOM 802 N N . GLU A 1 103 ? -6.943 6.895 -8.675 1.00 96.06 103 GLU A N 1
ATOM 803 C CA . GLU A 1 103 ? -7.001 8.354 -8.528 1.00 96.06 103 GLU A CA 1
ATOM 804 C C . GLU A 1 103 ? -8.349 8.904 -9.008 1.00 96.06 103 GLU A C 1
ATOM 806 O O . GLU A 1 103 ? -8.969 9.716 -8.324 1.00 96.06 103 GLU A O 1
ATOM 811 N N . THR A 1 104 ? -8.843 8.417 -10.147 1.00 96.75 104 THR A N 1
ATOM 812 C 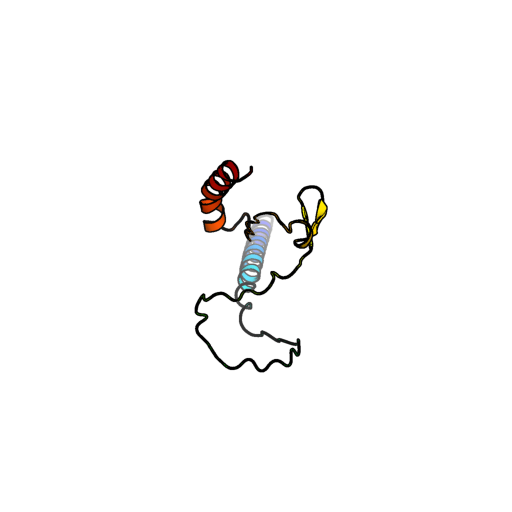CA . THR A 1 104 ? -10.159 8.809 -10.675 1.00 96.75 104 THR A CA 1
ATOM 813 C C . THR A 1 104 ? -11.270 8.460 -9.683 1.00 96.75 104 THR A C 1
ATOM 815 O O . THR A 1 104 ? -12.052 9.331 -9.303 1.00 96.75 104 THR A O 1
ATOM 818 N N . LEU A 1 105 ? -11.278 7.222 -9.175 1.00 94.69 105 LEU A N 1
ATOM 819 C CA . LEU A 1 105 ? -12.223 6.775 -8.151 1.00 94.69 105 LEU A CA 1
ATOM 820 C C . LEU A 1 105 ? -12.155 7.648 -6.892 1.00 94.69 105 LEU A C 1
ATOM 822 O O . LEU A 1 105 ? -13.187 7.980 -6.309 1.00 94.69 105 LEU A O 1
ATOM 826 N N . PHE A 1 106 ? -10.953 8.022 -6.454 1.00 94.50 106 PHE A N 1
ATOM 827 C CA . PHE A 1 106 ? -10.786 8.892 -5.296 1.00 94.50 106 PHE A CA 1
ATOM 828 C C . PHE A 1 106 ? -11.423 10.263 -5.533 1.00 94.50 106 PHE A C 1
ATOM 830 O O . PHE A 1 106 ? -12.182 10.731 -4.687 1.00 94.50 106 PHE A O 1
ATOM 837 N N . GLN A 1 107 ? -11.193 10.886 -6.690 1.00 95.94 107 GLN A N 1
ATOM 838 C CA . GLN A 1 107 ? -11.782 12.191 -7.004 1.00 95.94 107 GLN A CA 1
ATOM 839 C C . GLN A 1 107 ? -13.315 12.160 -7.057 1.00 95.94 107 GLN A C 1
ATOM 841 O O . GLN A 1 107 ? -13.944 13.143 -6.672 1.00 95.94 107 GLN A O 1
ATOM 846 N N . GLU A 1 108 ? -13.909 11.040 -7.472 1.00 94.25 108 GLU A N 1
ATOM 847 C CA . GLU A 1 108 ? -15.365 10.840 -7.503 1.00 94.25 108 GLU A CA 1
ATOM 848 C C . GLU A 1 108 ? -15.985 10.562 -6.124 1.00 94.25 108 GLU A C 1
ATOM 850 O O . GLU A 1 108 ? -17.190 10.733 -5.946 1.00 94.25 108 GLU A O 1
ATOM 855 N N . THR A 1 109 ? -15.193 10.097 -5.150 1.00 92.44 109 THR A N 1
ATOM 856 C CA . THR A 1 109 ? -15.705 9.551 -3.876 1.00 92.44 109 THR A CA 1
ATOM 857 C C . THR A 1 109 ? -15.154 10.222 -2.619 1.00 92.44 109 THR A C 1
ATOM 859 O O . THR A 1 109 ? -15.480 9.788 -1.514 1.00 92.44 109 THR A O 1
ATOM 862 N N . LYS A 1 110 ? -14.320 11.257 -2.761 1.00 83.00 110 LYS A N 1
ATOM 863 C CA . LYS A 1 110 ? -13.672 11.966 -1.642 1.00 83.00 110 LYS A CA 1
ATOM 864 C C . LYS A 1 110 ? -14.608 12.837 -0.786 1.00 83.00 110 LYS A C 1
ATOM 866 O O . LYS A 1 110 ? -14.146 13.325 0.247 1.00 83.00 110 LYS A O 1
ATOM 871 N N . ASP A 1 111 ? -15.857 13.033 -1.212 1.00 68.25 111 ASP A N 1
ATOM 872 C CA . ASP A 1 111 ? -16.905 13.792 -0.504 1.00 68.25 111 ASP A CA 1
ATOM 873 C C . ASP A 1 111 ? -17.623 12.938 0.564 1.00 68.25 111 ASP A C 1
ATOM 875 O O . ASP A 1 111 ? -17.895 13.473 1.667 1.00 68.25 111 ASP A O 1
#

Foldseek 3Di:
DVVVVVVVVVVVVVVVVVVVVVVVVVPPPPPDDDPPPPDPPPDPPPDDDDPDVPDPVDDDDKDWDADPVRDIDIPVVCPPHDDDDDDDDPPDVVVVVCVVVVVVVCVVRVD

Secondary structure (DSSP, 8-state):
-HHHHHHHHHHHHHHHHHHHHHHHHGGGS-SSS-------------S----------PPPPP-EEE-TTS-EEEGGGGTTS--------TT-HHHHHHHHHHHHHHHHH--